Protein AF-A0A7S2RF94-F1 (afdb_monomer_lite)

Radius of gyration: 16.07 Å; chains: 1; bounding box: 42×34×35 Å

Structure (mmCIF, N/CA/C/O backbone):
data_AF-A0A7S2RF94-F1
#
_entry.id   AF-A0A7S2RF94-F1
#
loop_
_atom_site.group_PDB
_atom_site.id
_atom_site.type_symbol
_atom_site.label_atom_id
_atom_site.label_alt_id
_atom_site.label_comp_id
_atom_site.label_asym_id
_atom_site.label_entity_id
_atom_site.label_seq_id
_atom_site.pdbx_PDB_ins_code
_atom_site.Cartn_x
_atom_site.Cartn_y
_atom_si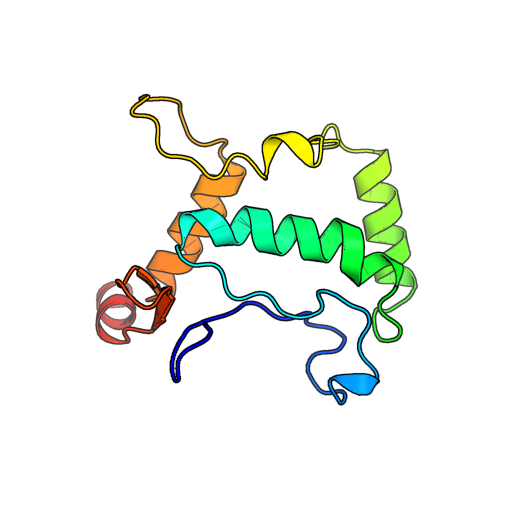te.Cartn_z
_atom_site.occupancy
_atom_site.B_iso_or_equiv
_atom_site.auth_seq_id
_atom_site.auth_comp_id
_atom_site.auth_asym_id
_atom_site.auth_atom_id
_atom_site.pdbx_PDB_model_num
ATOM 1 N N . PRO A 1 1 ? -1.170 -2.383 -16.522 1.00 77.06 1 PRO A N 1
ATOM 2 C CA . PRO A 1 1 ? -2.012 -3.502 -16.020 1.00 77.06 1 PRO A CA 1
ATOM 3 C C . PRO A 1 1 ? -1.303 -4.196 -14.844 1.00 77.06 1 PRO A C 1
ATOM 5 O O . PRO A 1 1 ? -0.084 -4.065 -14.739 1.00 77.06 1 PRO A O 1
ATOM 8 N N . VAL A 1 2 ? -2.028 -4.877 -13.949 1.00 88.19 2 VAL A N 1
ATOM 9 C CA . VAL A 1 2 ? -1.415 -5.710 -12.893 1.00 88.19 2 VAL A CA 1
ATOM 10 C C . VAL A 1 2 ? -1.155 -7.098 -13.471 1.00 88.19 2 VAL A C 1
ATOM 12 O O . VAL A 1 2 ? -2.066 -7.702 -14.030 1.00 88.19 2 VAL A O 1
ATOM 15 N N . THR A 1 3 ? 0.079 -7.581 -13.360 1.00 93.44 3 THR A N 1
ATOM 16 C CA . THR A 1 3 ? 0.515 -8.888 -13.869 1.00 93.44 3 THR A CA 1
ATOM 17 C C . THR A 1 3 ? 0.708 -9.874 -12.717 1.00 93.44 3 THR A C 1
ATOM 19 O O . THR A 1 3 ? 0.988 -9.480 -11.580 1.00 93.44 3 THR A O 1
ATOM 22 N N . LEU A 1 4 ? 0.539 -11.172 -12.994 1.00 93.94 4 LEU A N 1
ATOM 23 C CA . LEU A 1 4 ? 0.735 -12.222 -11.994 1.00 93.94 4 LEU A CA 1
ATOM 24 C C . LEU A 1 4 ? 2.157 -12.153 -11.432 1.00 93.94 4 LEU A C 1
ATOM 26 O O . LEU A 1 4 ? 3.116 -12.074 -12.195 1.00 93.94 4 LEU A O 1
ATOM 30 N N . GLY A 1 5 ? 2.281 -12.181 -10.103 1.00 93.50 5 GLY A N 1
ATOM 31 C CA . GLY A 1 5 ? 3.552 -12.080 -9.383 1.00 93.50 5 GLY A CA 1
ATOM 32 C C . GLY A 1 5 ? 4.041 -10.647 -9.139 1.00 93.50 5 GLY A C 1
ATOM 33 O O . GLY A 1 5 ? 5.143 -10.476 -8.621 1.00 93.50 5 GLY A O 1
ATOM 34 N N . ARG A 1 6 ? 3.281 -9.613 -9.529 1.00 95.56 6 ARG A N 1
ATOM 35 C CA . ARG A 1 6 ? 3.591 -8.226 -9.168 1.00 95.56 6 ARG A CA 1
ATOM 36 C C . ARG A 1 6 ? 3.273 -7.985 -7.696 1.00 95.56 6 ARG A C 1
ATOM 38 O O . ARG A 1 6 ? 2.164 -8.250 -7.233 1.00 95.56 6 ARG A O 1
ATOM 45 N N . VAL A 1 7 ? 4.234 -7.428 -6.973 1.00 95.75 7 VAL A N 1
ATOM 46 C CA . VAL A 1 7 ? 4.083 -7.058 -5.567 1.00 95.75 7 VAL A CA 1
ATOM 47 C C . VAL A 1 7 ? 3.279 -5.763 -5.457 1.00 95.75 7 VAL A C 1
ATOM 49 O O . VAL A 1 7 ? 3.517 -4.785 -6.168 1.00 95.75 7 VAL A O 1
ATOM 52 N N . GLY A 1 8 ? 2.312 -5.767 -4.543 1.00 95.12 8 GLY A N 1
ATOM 53 C CA . GLY A 1 8 ? 1.509 -4.608 -4.179 1.00 95.12 8 GLY A CA 1
ATOM 54 C C . GLY A 1 8 ? 1.445 -4.432 -2.668 1.00 95.12 8 GLY A C 1
ATOM 55 O O . GLY A 1 8 ? 1.811 -5.321 -1.901 1.00 95.12 8 GLY A O 1
ATOM 56 N N . ILE A 1 9 ? 0.943 -3.279 -2.243 1.00 95.31 9 ILE A N 1
ATOM 57 C CA . ILE A 1 9 ? 0.633 -2.985 -0.845 1.00 95.31 9 ILE A CA 1
ATOM 58 C C . ILE A 1 9 ? -0.876 -3.069 -0.624 1.00 95.31 9 ILE A C 1
ATOM 60 O O . ILE A 1 9 ? -1.664 -2.712 -1.501 1.00 95.31 9 ILE A O 1
ATOM 64 N N . ARG A 1 10 ? -1.291 -3.517 0.562 1.00 96.50 10 ARG A N 1
ATOM 65 C CA . ARG A 1 10 ? -2.703 -3.615 0.951 1.00 96.50 10 ARG A CA 1
ATOM 66 C C . ARG A 1 10 ? -2.916 -3.135 2.379 1.00 96.50 10 ARG A C 1
ATOM 68 O O . ARG A 1 10 ? -2.016 -3.241 3.207 1.00 96.50 10 ARG A O 1
ATOM 75 N N . CYS A 1 11 ? -4.115 -2.640 2.660 1.00 97.25 11 CYS A N 1
ATOM 76 C CA . CYS A 1 11 ? -4.510 -2.222 3.997 1.00 97.25 11 CYS A CA 1
ATOM 77 C C . CYS A 1 11 ? -4.459 -3.407 4.964 1.00 97.25 11 CYS A C 1
ATOM 79 O O . CYS A 1 11 ? -5.078 -4.438 4.712 1.00 97.25 11 CYS A O 1
ATOM 81 N N . VAL A 1 12 ? -3.748 -3.252 6.081 1.00 96.69 12 VAL A N 1
ATOM 82 C CA . VAL A 1 12 ? -3.604 -4.313 7.088 1.00 96.69 12 VAL A CA 1
ATOM 83 C C . VAL A 1 12 ? -4.934 -4.675 7.755 1.00 96.69 12 VAL A C 1
ATOM 85 O O . VAL A 1 12 ? -5.146 -5.839 8.068 1.00 96.69 12 VAL A O 1
ATOM 88 N N . PHE A 1 13 ? -5.844 -3.708 7.901 1.00 97.38 13 PHE A N 1
ATOM 89 C CA . PHE A 1 13 ? -7.104 -3.878 8.624 1.00 97.38 13 PHE A CA 1
ATOM 90 C C . PHE A 1 13 ? -8.177 -4.594 7.804 1.00 97.38 13 PHE A C 1
ATOM 92 O O . PHE A 1 13 ? -8.911 -5.419 8.333 1.00 97.38 13 PHE A O 1
ATOM 99 N N . CYS A 1 14 ? -8.270 -4.299 6.502 1.00 97.44 14 CYS A N 1
ATOM 100 C CA . CYS A 1 14 ? -9.331 -4.845 5.654 1.00 97.44 14 CYS A CA 1
ATOM 101 C C . CYS A 1 14 ? -8.856 -5.916 4.656 1.00 97.44 14 CYS A C 1
ATOM 103 O O . CYS A 1 14 ? -9.621 -6.307 3.774 1.00 97.44 14 CYS A O 1
ATOM 105 N N . ARG A 1 15 ? -7.595 -6.371 4.736 1.00 96.00 15 ARG A N 1
ATOM 106 C CA . ARG A 1 15 ? -7.008 -7.309 3.756 1.00 96.00 15 ARG A CA 1
ATOM 107 C C . ARG A 1 15 ? -7.721 -8.656 3.656 1.00 96.00 15 ARG A C 1
ATOM 109 O O . ARG A 1 15 ? -7.652 -9.259 2.590 1.00 96.00 15 ARG A O 1
ATOM 116 N N . GLU A 1 16 ? -8.365 -9.097 4.732 1.00 96.00 16 GLU A N 1
ATOM 117 C CA . GLU A 1 16 ? -9.042 -10.399 4.802 1.00 96.00 16 GLU A CA 1
ATOM 118 C C . GLU A 1 16 ? -10.505 -10.327 4.321 1.00 96.00 16 GLU A C 1
ATOM 120 O O . GLU A 1 16 ? -11.115 -11.349 4.033 1.00 96.00 16 GLU A O 1
ATOM 125 N N . PHE A 1 17 ? -11.081 -9.127 4.186 1.00 95.50 17 PHE A N 1
ATOM 126 C CA . PHE A 1 17 ? -12.487 -8.952 3.797 1.00 95.50 17 PHE A CA 1
ATOM 127 C C . PHE A 1 17 ? -12.656 -8.922 2.274 1.00 95.50 17 PHE A C 1
ATOM 129 O O . PHE A 1 17 ? -11.718 -8.527 1.590 1.00 95.50 17 PHE A O 1
ATOM 136 N N . PRO A 1 18 ? -13.806 -9.283 1.690 1.00 94.38 18 PRO A N 1
ATOM 137 C CA . PRO A 1 18 ? -14.020 -9.222 0.240 1.00 94.38 18 PRO A CA 1
ATOM 138 C C . PRO A 1 18 ? -13.738 -7.836 -0.357 1.00 94.38 18 PRO A C 1
ATOM 140 O O . PRO A 1 18 ? -13.993 -6.817 0.274 1.00 94.38 18 PRO A O 1
ATOM 143 N N . SER A 1 19 ? -13.231 -7.762 -1.592 1.00 89.88 19 SER A N 1
ATOM 144 C CA . SER A 1 19 ? -12.902 -6.474 -2.232 1.00 89.88 19 SER A CA 1
ATOM 145 C C . SER A 1 19 ? -14.099 -5.521 -2.328 1.00 89.88 19 SER A C 1
ATOM 147 O O . SER A 1 19 ? -13.913 -4.316 -2.184 1.00 89.88 19 SER A O 1
ATOM 149 N N . CYS A 1 20 ? -15.312 -6.052 -2.502 1.00 91.25 20 CYS A N 1
ATOM 150 C CA . CYS A 1 20 ? -16.554 -5.280 -2.555 1.00 91.25 20 CYS A CA 1
ATOM 151 C C . CYS A 1 20 ? -16.937 -4.610 -1.225 1.00 91.25 20 CYS A C 1
ATOM 153 O O . CYS A 1 20 ? -17.668 -3.626 -1.247 1.00 91.25 20 CYS A O 1
ATOM 155 N N . SER A 1 21 ? -16.437 -5.097 -0.083 1.00 92.50 21 SER A N 1
ATOM 156 C CA . SER A 1 21 ? -16.691 -4.502 1.236 1.00 92.50 21 SER A CA 1
ATOM 157 C C . SER A 1 21 ? -15.566 -3.571 1.699 1.00 92.50 21 SER A C 1
ATOM 159 O O . SER A 1 21 ? -15.631 -2.997 2.784 1.00 92.50 21 SER A O 1
ATOM 161 N N . ARG A 1 22 ? -14.504 -3.410 0.899 1.00 95.19 22 ARG A N 1
ATOM 162 C CA . ARG A 1 22 ? -13.387 -2.514 1.215 1.00 95.19 22 ARG A CA 1
ATOM 163 C C . ARG A 1 22 ? -13.669 -1.127 0.652 1.00 95.19 22 ARG A C 1
ATOM 165 O O . ARG A 1 22 ? -14.031 -0.981 -0.512 1.00 95.19 22 ARG A O 1
ATOM 172 N N . ALA A 1 23 ? -13.390 -0.093 1.441 1.00 94.38 23 ALA A N 1
ATOM 173 C CA . ALA A 1 23 ? -13.318 1.263 0.909 1.00 94.38 23 ALA A CA 1
ATOM 174 C C . ALA A 1 23 ? -12.275 1.356 -0.220 1.00 94.38 23 ALA A C 1
ATOM 176 O O . ALA A 1 23 ? -11.300 0.594 -0.253 1.00 94.38 23 ALA A O 1
ATOM 177 N N . SER A 1 24 ? -12.455 2.317 -1.128 1.00 92.62 24 SER A N 1
ATOM 178 C CA . SER A 1 24 ? -11.552 2.520 -2.263 1.00 92.62 24 SER A CA 1
ATOM 179 C C . SER A 1 24 ? -10.090 2.686 -1.817 1.00 92.62 24 SER A C 1
ATOM 181 O O . SER A 1 24 ? -9.793 3.075 -0.685 1.00 92.62 24 SER A O 1
ATOM 183 N N . GLN A 1 25 ? -9.159 2.343 -2.712 1.00 92.25 25 GLN A N 1
ATOM 184 C CA . GLN A 1 25 ? -7.710 2.432 -2.473 1.00 92.25 25 GLN A CA 1
ATOM 185 C C . GLN A 1 25 ? -7.180 1.577 -1.301 1.00 92.25 25 GLN A C 1
ATOM 187 O O . GLN A 1 25 ? -6.116 1.849 -0.748 1.00 92.25 25 GLN A O 1
ATOM 192 N N . ALA A 1 26 ? -7.881 0.491 -0.957 1.00 96.06 26 ALA A N 1
ATOM 193 C CA . ALA A 1 26 ? -7.416 -0.518 -0.000 1.00 96.06 26 ALA A CA 1
ATOM 194 C C . ALA A 1 26 ? -6.188 -1.313 -0.479 1.00 96.06 26 ALA A C 1
ATOM 196 O O . ALA A 1 26 ? -5.588 -2.068 0.289 1.00 96.06 26 ALA A O 1
ATOM 197 N N . THR A 1 27 ? -5.846 -1.235 -1.764 1.00 95.81 27 THR A N 1
ATOM 198 C CA . THR A 1 27 ? -4.735 -1.959 -2.389 1.00 95.81 27 THR A CA 1
ATOM 199 C C . THR A 1 27 ? -4.146 -1.106 -3.506 1.00 95.81 27 THR A C 1
ATOM 201 O O . THR A 1 27 ? -4.893 -0.491 -4.265 1.00 95.81 27 THR A O 1
ATOM 204 N N . SER A 1 28 ? -2.819 -1.089 -3.607 1.00 94.75 28 SER A N 1
ATOM 205 C CA . SER A 1 28 ? -2.073 -0.342 -4.620 1.00 94.75 28 SER A CA 1
ATOM 206 C C . SER A 1 28 ? -0.919 -1.191 -5.143 1.00 94.75 28 SER A C 1
ATOM 208 O O . SER A 1 28 ? -0.214 -1.829 -4.366 1.00 94.75 28 SER A O 1
ATOM 210 N N . PHE A 1 29 ? -0.685 -1.158 -6.452 1.00 96.00 29 PHE A N 1
ATOM 211 C CA . PHE A 1 29 ? 0.436 -1.841 -7.099 1.00 96.00 29 PHE A CA 1
ATOM 212 C C . PHE A 1 29 ? 1.377 -0.787 -7.694 1.00 96.00 29 PHE A C 1
ATOM 214 O O . PHE A 1 29 ? 1.204 -0.428 -8.858 1.00 96.00 29 PHE A O 1
ATOM 221 N N . PRO A 1 30 ? 2.332 -0.226 -6.926 1.00 94.62 30 PRO A N 1
ATOM 222 C CA . PRO A 1 30 ? 3.317 0.704 -7.480 1.00 94.62 30 PRO A CA 1
ATOM 223 C C . PRO A 1 30 ? 4.131 0.037 -8.603 1.00 94.62 30 PRO A C 1
ATOM 225 O O . PRO A 1 30 ? 4.275 -1.187 -8.652 1.00 94.62 30 PRO A O 1
ATOM 228 N N . SER A 1 31 ? 4.575 0.821 -9.586 1.00 94.00 31 SER A N 1
ATOM 229 C CA . SER A 1 31 ? 5.409 0.341 -10.705 1.00 94.00 31 SER A CA 1
ATOM 230 C C . SER A 1 31 ? 6.870 0.189 -10.304 1.00 94.00 31 SER A C 1
ATOM 232 O O . SER A 1 31 ? 7.564 -0.650 -10.857 1.00 94.00 31 SER A O 1
ATOM 234 N N . ARG A 1 32 ? 7.331 0.967 -9.323 1.00 95.62 32 ARG A N 1
ATOM 235 C CA . ARG A 1 32 ? 8.701 0.921 -8.815 1.00 95.62 32 ARG A CA 1
ATOM 236 C C . ARG A 1 32 ? 8.732 1.043 -7.301 1.00 95.62 32 ARG A C 1
ATOM 238 O O . ARG A 1 32 ? 7.832 1.642 -6.708 1.00 95.62 32 ARG A O 1
ATOM 245 N N . ILE A 1 33 ? 9.793 0.539 -6.682 1.00 95.81 33 ILE A N 1
ATOM 246 C CA . ILE A 1 33 ? 10.051 0.601 -5.238 1.00 95.81 33 ILE A CA 1
ATOM 247 C C . ILE A 1 33 ? 10.005 2.044 -4.716 1.00 95.81 33 ILE A C 1
ATOM 249 O O . ILE A 1 33 ? 9.449 2.295 -3.646 1.00 95.81 33 ILE A O 1
ATOM 253 N N . SER A 1 34 ? 10.502 3.013 -5.491 1.00 92.38 34 SER A N 1
ATOM 254 C CA . SER A 1 34 ? 10.437 4.443 -5.149 1.00 92.38 34 SER A CA 1
ATOM 255 C C . SER A 1 34 ? 9.005 4.964 -4.953 1.00 92.38 34 SER A C 1
ATOM 257 O O . SER A 1 34 ? 8.808 5.940 -4.228 1.00 92.38 34 SER A O 1
ATOM 259 N N . GLY A 1 35 ? 8.007 4.300 -5.547 1.00 92.38 35 GLY A N 1
ATOM 260 C CA . GLY A 1 35 ? 6.587 4.630 -5.434 1.00 92.38 35 GLY A CA 1
ATOM 261 C C . GLY A 1 35 ? 5.882 4.039 -4.208 1.00 92.38 35 GLY A C 1
ATOM 262 O O . GLY A 1 35 ? 4.728 4.387 -3.955 1.00 92.38 35 GLY A O 1
ATOM 263 N N . ILE A 1 36 ? 6.538 3.173 -3.422 1.00 94.88 36 ILE A N 1
ATOM 264 C CA . ILE A 1 36 ? 5.926 2.548 -2.234 1.00 94.88 36 ILE A CA 1
ATOM 265 C C . ILE A 1 36 ? 5.477 3.612 -1.229 1.00 94.88 36 ILE A C 1
ATOM 267 O O . ILE A 1 36 ? 4.342 3.563 -0.757 1.00 94.88 36 ILE A O 1
ATOM 271 N N . TYR A 1 37 ? 6.324 4.607 -0.947 1.00 94.06 37 TYR A N 1
ATOM 272 C CA . TYR A 1 37 ? 5.988 5.683 -0.011 1.00 94.06 37 TYR A CA 1
ATOM 273 C C . TYR A 1 37 ? 4.721 6.437 -0.436 1.00 94.06 37 TYR A C 1
ATOM 275 O O . TYR A 1 37 ? 3.786 6.568 0.354 1.00 94.06 37 TYR A O 1
ATOM 283 N N . GLY A 1 38 ? 4.648 6.868 -1.699 1.00 90.88 38 GLY A N 1
ATOM 284 C CA . GLY A 1 38 ? 3.473 7.562 -2.232 1.00 90.88 38 GLY A CA 1
ATOM 285 C C . GLY A 1 38 ? 2.209 6.703 -2.162 1.00 90.88 38 GLY A C 1
ATOM 286 O O . GLY A 1 38 ? 1.153 7.178 -1.743 1.00 90.88 38 GLY A O 1
ATOM 287 N N . ALA A 1 39 ? 2.319 5.412 -2.482 1.00 93.44 39 ALA A N 1
ATOM 288 C CA . ALA A 1 39 ? 1.200 4.480 -2.398 1.00 93.44 39 ALA A CA 1
ATOM 289 C C . ALA A 1 39 ? 0.684 4.310 -0.952 1.00 93.44 39 ALA A C 1
ATOM 291 O O . ALA A 1 39 ? -0.531 4.277 -0.737 1.00 93.44 39 ALA A O 1
ATOM 292 N N . VAL A 1 40 ? 1.581 4.257 0.041 1.00 93.00 40 VAL A N 1
ATOM 293 C CA . VAL A 1 40 ? 1.218 4.216 1.469 1.00 93.00 40 VAL A CA 1
ATOM 294 C C . VAL A 1 40 ? 0.553 5.522 1.902 1.00 93.00 40 VAL A C 1
ATOM 296 O O . VAL A 1 40 ? -0.485 5.481 2.559 1.00 93.00 40 VAL A O 1
ATOM 299 N N . VAL A 1 41 ? 1.085 6.678 1.494 1.00 90.12 41 VAL A N 1
ATOM 300 C CA . VAL A 1 41 ? 0.485 7.991 1.791 1.00 90.12 41 VAL A CA 1
ATOM 301 C C . VAL A 1 41 ? -0.929 8.096 1.213 1.00 90.12 41 VAL A C 1
ATOM 303 O O . VAL A 1 41 ? -1.845 8.541 1.907 1.00 90.12 41 VAL A O 1
ATOM 306 N N . MET A 1 42 ? -1.156 7.633 -0.021 1.00 88.88 42 MET A N 1
ATOM 307 C CA . MET A 1 42 ? -2.504 7.600 -0.601 1.00 88.88 42 MET A CA 1
ATOM 308 C C . MET A 1 42 ? -3.458 6.738 0.226 1.00 88.88 42 MET A C 1
ATOM 310 O O . MET A 1 42 ? -4.559 7.185 0.546 1.00 88.88 42 MET A O 1
ATOM 314 N N . MET A 1 43 ? -3.026 5.549 0.648 1.00 93.56 43 MET A N 1
ATOM 315 C CA . MET A 1 43 ? -3.828 4.681 1.512 1.00 93.56 43 MET A CA 1
ATOM 316 C C . MET A 1 43 ? -4.143 5.357 2.856 1.00 93.56 43 MET A C 1
ATOM 318 O O . MET A 1 43 ? -5.295 5.374 3.291 1.00 93.56 43 MET A O 1
ATOM 322 N N . GLN A 1 44 ? -3.153 5.999 3.477 1.00 90.88 44 GLN A N 1
ATOM 323 C CA . GLN A 1 44 ? -3.334 6.736 4.727 1.00 90.88 44 GLN A CA 1
ATOM 324 C C . GLN A 1 44 ? -4.315 7.905 4.597 1.00 90.88 44 GLN A C 1
ATOM 326 O O . GLN A 1 44 ? -5.026 8.219 5.552 1.00 90.88 44 GLN A O 1
ATOM 331 N N . CYS A 1 45 ? -4.333 8.603 3.462 1.00 87.50 45 CYS A N 1
ATOM 332 C CA . CYS A 1 45 ? -5.154 9.799 3.271 1.00 87.50 45 CYS A CA 1
ATOM 333 C C . CYS A 1 45 ? -6.545 9.515 2.708 1.00 87.50 45 CYS A C 1
ATOM 335 O O . CYS A 1 45 ? -7.476 10.236 3.047 1.00 87.50 45 CYS A O 1
ATOM 337 N N . ARG A 1 46 ? -6.700 8.490 1.869 1.00 90.12 46 ARG A N 1
ATOM 338 C CA . ARG A 1 46 ? -7.952 8.225 1.148 1.00 90.12 46 ARG A CA 1
ATOM 339 C C . ARG A 1 46 ? -8.672 6.980 1.652 1.00 90.12 46 ARG A C 1
ATOM 341 O O . ARG A 1 46 ? -9.893 7.007 1.778 1.00 90.12 46 ARG A O 1
ATOM 348 N N . HIS A 1 47 ? -7.934 5.923 1.990 1.00 95.12 47 HIS A N 1
ATOM 349 C CA . HIS A 1 47 ? -8.530 4.666 2.440 1.00 95.12 47 HIS A CA 1
ATOM 350 C C . HIS A 1 47 ? -8.811 4.657 3.949 1.00 95.12 47 HIS A C 1
ATOM 352 O O . HIS A 1 47 ? -9.947 4.427 4.352 1.00 95.12 47 HIS A O 1
ATOM 358 N N . PHE A 1 48 ? -7.810 4.937 4.793 1.00 95.00 48 PHE A N 1
ATOM 359 C CA . PHE A 1 48 ? -7.938 4.817 6.256 1.00 95.00 48 PHE A CA 1
ATOM 360 C C . PHE A 1 48 ? -9.113 5.594 6.881 1.00 95.00 48 PHE A C 1
ATOM 362 O O . PHE A 1 48 ? -9.788 5.005 7.724 1.00 95.00 48 PHE A O 1
ATOM 369 N N . PRO A 1 49 ? -9.457 6.828 6.455 1.00 92.44 49 PRO A N 1
ATOM 370 C CA . PRO A 1 49 ? -10.627 7.531 6.996 1.00 92.44 49 PRO A CA 1
ATOM 371 C C . PRO A 1 49 ? -11.960 6.797 6.779 1.00 92.44 49 PRO A C 1
ATOM 373 O O . PRO A 1 49 ? -12.892 6.974 7.558 1.00 92.44 49 PRO A O 1
ATOM 376 N N . HIS A 1 50 ? -12.037 5.959 5.743 1.00 94.69 50 HIS A N 1
ATOM 377 C CA . HIS A 1 50 ? -13.247 5.255 5.314 1.00 94.69 50 HIS A CA 1
ATOM 378 C C . HIS A 1 50 ? -13.167 3.739 5.553 1.00 94.69 50 HIS A C 1
ATOM 380 O O . HIS A 1 50 ? -14.089 3.001 5.208 1.00 94.69 50 HIS A O 1
ATOM 386 N N . CYS A 1 51 ? -12.062 3.241 6.113 1.00 96.62 51 CYS A N 1
ATOM 387 C CA . CYS A 1 51 ? -11.857 1.816 6.325 1.00 96.62 51 CYS A CA 1
ATOM 388 C C . CYS A 1 51 ? -12.735 1.318 7.482 1.00 96.62 51 CYS A C 1
ATOM 390 O O . CYS A 1 51 ? -12.432 1.566 8.647 1.00 96.62 51 CYS A O 1
ATOM 392 N N . GLN A 1 52 ? -13.799 0.575 7.167 1.00 96.06 52 GLN A N 1
ATOM 393 C CA . GLN A 1 52 ? -14.753 0.042 8.152 1.00 96.06 52 GLN A CA 1
ATOM 394 C C . GLN A 1 52 ? -14.123 -0.931 9.161 1.00 96.06 52 GLN A C 1
ATOM 396 O O . GLN A 1 52 ? -14.639 -1.096 10.258 1.00 96.06 52 GLN A O 1
ATOM 401 N N . HIS A 1 53 ? -12.992 -1.542 8.802 1.00 96.62 53 HIS A N 1
ATOM 402 C CA . HIS A 1 53 ? -12.301 -2.534 9.629 1.00 96.62 53 HIS A CA 1
ATOM 403 C C . HIS A 1 53 ? -11.116 -1.961 10.411 1.00 96.62 53 HIS A C 1
ATOM 405 O O . HIS A 1 53 ? -10.468 -2.687 11.159 1.00 96.62 53 HIS A O 1
ATOM 411 N N . MET A 1 54 ? -10.801 -0.674 10.232 1.00 96.62 54 MET A N 1
ATOM 412 C CA . MET A 1 54 ? -9.770 -0.007 11.020 1.00 96.62 54 MET A CA 1
ATOM 413 C C . MET A 1 54 ? -10.314 0.289 12.424 1.00 96.62 54 MET A C 1
ATOM 415 O O . MET A 1 54 ? -11.330 0.989 12.508 1.00 96.62 54 MET A O 1
ATOM 419 N N . PRO A 1 55 ? -9.644 -0.180 13.495 1.00 96.81 55 PRO A N 1
ATOM 420 C CA . PRO A 1 55 ? -10.027 0.138 14.866 1.00 96.81 55 PRO A CA 1
ATOM 421 C C . PRO A 1 55 ? -10.129 1.652 15.096 1.00 96.81 55 PRO A C 1
ATOM 423 O O . PRO A 1 55 ? -9.332 2.429 14.555 1.00 96.81 55 PRO A O 1
ATOM 426 N N . VAL A 1 56 ? -11.149 2.069 15.851 1.00 94.50 56 VAL A N 1
ATOM 427 C CA . VAL A 1 56 ? -11.487 3.490 16.054 1.00 94.50 56 VAL A CA 1
ATOM 428 C C . VAL A 1 56 ? -10.363 4.226 16.777 1.00 94.50 56 VAL A C 1
ATOM 430 O O . VAL A 1 56 ? -9.942 5.284 16.323 1.00 94.50 56 VAL A O 1
ATOM 433 N N . ASP A 1 57 ? -9.803 3.619 17.819 1.00 95.12 57 ASP A N 1
ATOM 434 C CA . ASP A 1 57 ? -8.649 4.122 18.564 1.00 95.12 57 ASP A CA 1
ATOM 435 C C . ASP A 1 57 ? -7.439 4.378 17.650 1.00 95.12 57 ASP A C 1
ATOM 437 O O . ASP A 1 57 ? -6.844 5.456 17.675 1.00 95.12 57 ASP A O 1
ATOM 441 N N . VAL A 1 58 ? -7.120 3.438 16.757 1.00 94.88 58 VAL A N 1
ATOM 442 C CA . VAL A 1 58 ? -6.021 3.593 15.793 1.00 94.88 58 VAL A CA 1
ATOM 443 C C . VAL A 1 58 ? -6.317 4.722 14.799 1.00 94.88 58 VAL A C 1
ATOM 445 O O . VAL A 1 58 ? -5.412 5.475 14.422 1.00 94.88 58 VAL A O 1
ATOM 448 N N . ARG A 1 59 ? -7.575 4.869 14.362 1.00 92.56 59 ARG A N 1
ATOM 449 C CA . ARG A 1 59 ? -7.995 5.957 13.463 1.00 92.56 59 ARG A CA 1
ATOM 450 C C . ARG A 1 59 ? -7.859 7.317 14.140 1.00 92.56 59 ARG A C 1
ATOM 452 O O . ARG A 1 59 ? -7.368 8.255 13.509 1.00 92.56 59 ARG A O 1
ATOM 459 N N . ASP A 1 60 ? -8.237 7.406 15.406 1.00 91.06 60 ASP A N 1
ATOM 460 C CA . ASP A 1 60 ? -8.161 8.631 16.191 1.00 91.06 60 ASP A CA 1
ATOM 461 C C . ASP A 1 60 ? -6.712 9.033 16.452 1.00 91.06 60 ASP A C 1
ATOM 463 O O . ASP A 1 60 ? -6.354 10.189 16.205 1.00 91.06 60 ASP A O 1
ATOM 467 N N . ILE A 1 61 ? -5.853 8.081 16.836 1.00 90.69 61 ILE A N 1
ATOM 468 C CA . ILE A 1 61 ? -4.404 8.295 16.981 1.00 90.69 61 ILE A CA 1
ATOM 469 C C . ILE A 1 61 ? -3.820 8.823 15.666 1.00 90.69 61 ILE A C 1
ATOM 471 O O . ILE A 1 61 ? -3.113 9.833 15.653 1.00 90.69 61 ILE A O 1
ATOM 475 N N . LEU A 1 62 ? -4.158 8.203 14.532 1.00 88.06 62 LEU A N 1
ATOM 476 C CA . LEU A 1 62 ? -3.690 8.666 13.227 1.00 88.06 62 LEU A CA 1
ATOM 477 C C . LEU A 1 62 ? -4.193 10.081 12.899 1.00 88.06 62 LEU A C 1
ATOM 479 O O . LEU A 1 62 ? -3.444 10.896 12.357 1.00 88.06 62 LEU A O 1
ATOM 483 N N . GLY A 1 63 ? -5.451 10.385 13.223 1.00 85.88 63 GLY A N 1
ATOM 484 C CA . GLY A 1 63 ? -6.032 11.714 13.060 1.00 85.88 63 GLY A CA 1
ATOM 485 C C . GLY A 1 63 ? -5.314 12.772 13.900 1.00 85.88 63 GLY A C 1
ATOM 486 O O . GLY A 1 63 ? -5.044 13.864 13.401 1.00 85.88 63 GLY A O 1
ATOM 487 N N . GLN A 1 64 ? -4.959 12.450 15.145 1.00 86.88 64 GLN A N 1
ATOM 488 C CA . GLN A 1 64 ? -4.204 13.334 16.039 1.00 86.88 64 GLN A CA 1
ATOM 489 C C . GLN A 1 64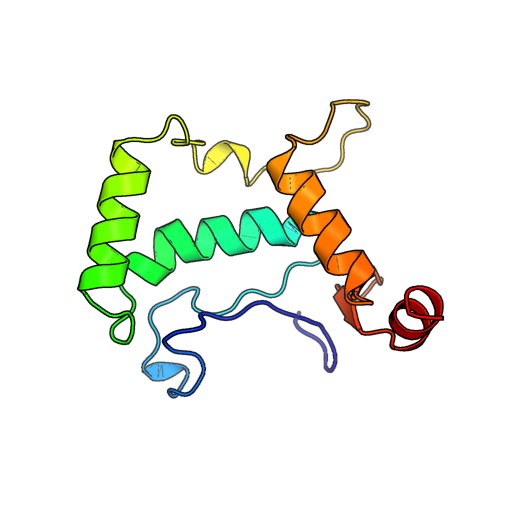 ? -2.788 13.589 15.514 1.00 86.88 64 GLN A C 1
ATOM 491 O O . GLN A 1 64 ? -2.381 14.744 15.394 1.00 86.88 64 GLN A O 1
ATOM 496 N N . LEU A 1 65 ? -2.070 12.537 15.109 1.00 84.19 65 LEU A N 1
ATOM 497 C CA . LEU A 1 65 ? -0.713 12.651 14.563 1.00 84.19 65 LEU A CA 1
ATOM 498 C C . LEU A 1 65 ? -0.670 13.466 13.264 1.00 84.19 65 LEU A C 1
ATOM 500 O O . LEU A 1 65 ? 0.261 14.240 13.049 1.00 84.19 65 LEU A O 1
ATOM 504 N N . LYS A 1 66 ? -1.696 13.348 12.411 1.00 75.75 66 LYS A N 1
ATOM 505 C CA . LYS A 1 66 ? -1.819 14.183 11.205 1.00 75.75 66 LYS A CA 1
ATOM 506 C C . LYS A 1 66 ? -2.031 15.663 11.517 1.00 75.75 66 LYS A C 1
ATOM 508 O O . LYS A 1 66 ? -1.573 16.495 10.743 1.00 75.75 66 LYS A O 1
ATOM 513 N N . ARG A 1 67 ? -2.727 15.988 12.612 1.00 67.69 67 ARG A N 1
ATOM 514 C CA . ARG A 1 67 ? -2.962 17.375 13.051 1.00 67.69 67 ARG A CA 1
ATOM 515 C C . ARG A 1 67 ?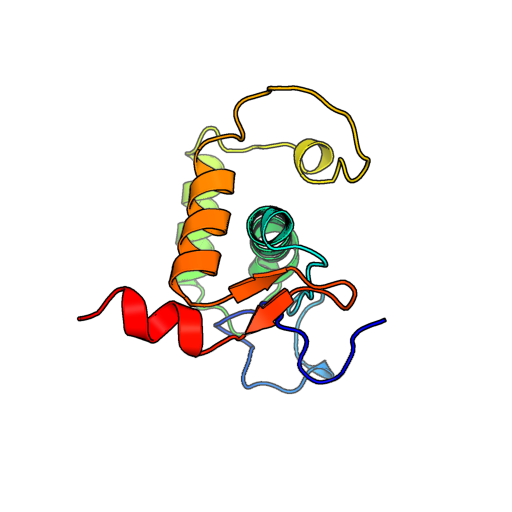 -1.748 17.979 13.762 1.00 67.69 67 ARG A C 1
ATOM 517 O O . ARG A 1 67 ? -1.519 19.172 13.627 1.00 67.69 67 ARG A O 1
ATOM 524 N N . GLY A 1 68 ? -0.992 17.168 14.504 1.00 56.72 68 GLY A N 1
ATOM 525 C CA . GLY A 1 68 ? 0.162 17.613 15.294 1.00 56.72 68 GLY A CA 1
ATOM 526 C C . GLY A 1 68 ? 1.512 17.596 14.566 1.00 56.72 68 GLY A C 1
ATOM 527 O O . GLY A 1 68 ? 2.476 18.158 15.074 1.00 56.72 68 GLY A O 1
ATOM 528 N N . GLY A 1 69 ? 1.617 16.952 13.400 1.00 57.06 69 GLY A N 1
ATOM 529 C CA . GLY A 1 69 ? 2.866 16.868 12.638 1.00 57.06 69 GLY A CA 1
ATOM 530 C C . GLY A 1 69 ? 2.931 17.844 11.461 1.00 57.06 69 GLY A C 1
ATOM 531 O O . GLY A 1 69 ? 1.957 18.000 10.731 1.00 57.06 69 GLY A O 1
ATOM 532 N N . SER A 1 70 ? 4.121 18.382 11.168 1.00 46.47 70 SER A N 1
ATOM 533 C CA . SER A 1 70 ? 4.462 19.188 9.971 1.00 46.47 70 SER A CA 1
ATOM 534 C C . SER A 1 70 ? 4.348 18.428 8.631 1.00 46.47 70 SER A C 1
ATOM 536 O O . SER A 1 70 ? 5.006 18.756 7.649 1.00 46.47 70 SER A O 1
ATOM 538 N N . SER A 1 71 ? 3.574 17.342 8.590 1.00 50.56 71 SER A N 1
ATOM 539 C CA . SER A 1 71 ? 3.467 16.389 7.482 1.00 50.56 71 SER A CA 1
ATOM 540 C C . SER A 1 71 ? 2.205 16.570 6.649 1.00 50.56 71 SER A C 1
ATOM 542 O O . SER A 1 71 ? 1.787 15.630 5.971 1.00 50.56 71 SER A O 1
ATOM 544 N N . SER A 1 72 ? 1.642 17.777 6.614 1.00 46.78 72 SER A N 1
ATOM 545 C CA . SER A 1 72 ? 0.801 18.220 5.504 1.00 46.78 72 SER A CA 1
ATOM 546 C C . SER A 1 72 ? 1.657 18.341 4.240 1.00 46.78 72 SER A C 1
ATOM 548 O O . SER A 1 7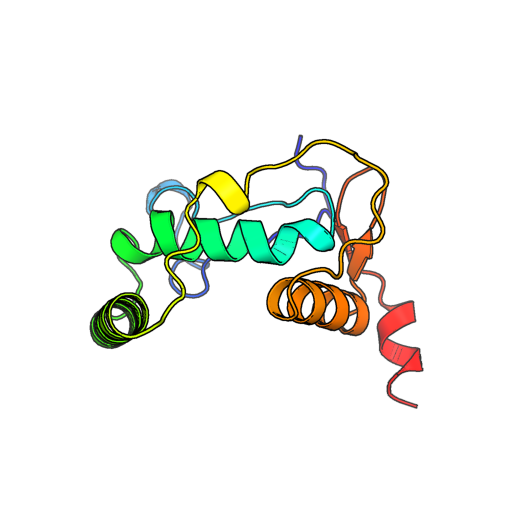2 ? 1.814 19.412 3.672 1.00 46.78 72 SER A O 1
ATOM 550 N N . VAL A 1 73 ? 2.244 17.231 3.782 1.00 49.47 73 VAL A N 1
ATOM 551 C CA . VAL A 1 73 ? 2.744 17.160 2.417 1.00 49.47 73 VAL A CA 1
ATOM 552 C C . VAL A 1 73 ? 1.492 17.286 1.558 1.00 49.47 73 VAL A C 1
ATOM 554 O O . VAL A 1 73 ? 0.615 16.417 1.657 1.00 49.47 73 VAL A O 1
ATOM 557 N N . PRO A 1 74 ? 1.338 18.364 0.772 1.00 46.38 74 PRO A N 1
ATOM 558 C CA . PRO A 1 74 ? 0.220 18.463 -0.140 1.00 46.38 74 PRO A CA 1
ATOM 559 C C . PRO A 1 74 ? 0.251 17.218 -1.018 1.00 46.38 74 PRO A C 1
ATOM 561 O O . PRO A 1 74 ? 1.311 16.814 -1.495 1.00 46.38 74 PRO A O 1
ATOM 564 N N . LEU A 1 75 ? -0.907 16.605 -1.247 1.00 45.47 75 LEU A N 1
ATOM 565 C CA . LEU A 1 75 ? -1.035 15.451 -2.139 1.00 45.47 75 LEU A CA 1
ATOM 566 C C . LEU A 1 75 ? -0.379 15.713 -3.516 1.00 45.47 75 LEU A C 1
ATOM 568 O O . LEU A 1 75 ? 0.071 14.780 -4.170 1.00 45.47 75 LEU A O 1
ATOM 572 N N . ALA A 1 76 ? -0.259 16.988 -3.908 1.00 44.06 76 ALA A N 1
ATOM 573 C CA . ALA A 1 76 ? 0.471 17.461 -5.080 1.00 44.06 76 ALA A CA 1
ATOM 574 C C . ALA A 1 76 ? 1.967 17.075 -5.106 1.00 44.06 76 ALA A C 1
ATOM 576 O O . ALA A 1 76 ? 2.491 16.804 -6.178 1.00 44.06 76 ALA A O 1
ATOM 577 N N . SER A 1 77 ? 2.661 16.987 -3.965 1.00 48.03 77 SER A N 1
ATOM 578 C CA . SER A 1 77 ? 4.099 16.663 -3.930 1.00 48.03 77 SER A CA 1
ATOM 579 C C . SER A 1 77 ? 4.396 15.164 -4.055 1.00 48.03 77 SER A C 1
ATOM 581 O O . SER A 1 77 ? 5.540 14.797 -4.302 1.00 48.03 77 SER A O 1
ATOM 583 N N . VAL A 1 78 ? 3.397 14.287 -3.878 1.00 51.09 78 VAL A N 1
ATOM 584 C CA . VAL A 1 78 ? 3.559 12.823 -4.013 1.00 51.09 78 VAL A CA 1
ATOM 585 C C . VAL A 1 78 ? 3.127 12.283 -5.380 1.00 51.09 78 VAL A C 1
ATOM 587 O O . VAL A 1 78 ? 3.375 11.115 -5.665 1.00 51.09 78 VAL A O 1
ATOM 590 N N . VAL A 1 79 ? 2.493 13.108 -6.225 1.00 43.28 79 VAL A N 1
ATOM 591 C CA . VAL A 1 79 ? 1.987 12.717 -7.559 1.00 43.28 79 VAL A CA 1
ATOM 592 C C . VAL A 1 79 ? 2.859 13.190 -8.727 1.00 43.28 79 VAL A C 1
ATOM 594 O O . VAL A 1 79 ? 2.453 13.037 -9.877 1.00 43.28 79 VAL A O 1
ATOM 597 N N . SER A 1 80 ? 4.055 13.730 -8.475 1.00 43.47 80 SER A N 1
ATOM 598 C CA . SER A 1 80 ? 5.008 14.088 -9.535 1.00 43.47 80 SER A CA 1
ATOM 599 C C . SER A 1 80 ? 5.676 12.840 -10.117 1.00 43.47 80 SER A C 1
ATOM 601 O O . SER A 1 80 ? 6.851 12.567 -9.890 1.00 43.47 80 SER A O 1
ATOM 603 N N . ASP A 1 81 ? 4.897 12.063 -10.859 1.00 45.94 81 ASP A N 1
ATOM 604 C CA . ASP A 1 81 ? 5.378 11.001 -11.728 1.00 45.94 81 ASP A CA 1
ATOM 605 C C . ASP A 1 81 ? 5.698 11.639 -13.084 1.00 45.94 81 ASP A C 1
ATOM 607 O O . ASP A 1 81 ? 4.800 11.895 -13.888 1.00 45.94 81 ASP A O 1
ATOM 611 N N . ARG A 1 82 ? 6.968 12.008 -13.285 1.00 42.16 82 ARG A N 1
ATOM 612 C CA . ARG A 1 82 ? 7.610 12.238 -14.589 1.00 42.16 82 ARG A CA 1
ATOM 613 C C . ARG A 1 82 ? 9.094 12.496 -14.375 1.00 42.16 82 ARG A C 1
ATOM 615 O O . ARG A 1 82 ? 9.483 13.466 -13.734 1.00 42.16 82 ARG A O 1
ATOM 622 N N . SER A 1 83 ? 9.896 11.591 -14.923 1.00 53.09 83 SER A N 1
ATOM 623 C CA . SER A 1 83 ? 11.338 11.681 -15.130 1.00 53.09 83 SER A CA 1
ATOM 624 C C . SER A 1 83 ? 11.870 13.112 -15.154 1.00 53.09 83 SER A C 1
ATOM 626 O O . SER A 1 83 ? 11.489 13.898 -16.016 1.00 53.09 83 SER A O 1
ATOM 628 N N . SER A 1 84 ? 12.805 13.428 -14.265 1.00 38.06 84 SER A N 1
ATOM 629 C CA . SER A 1 84 ? 13.775 14.499 -14.481 1.00 38.06 84 SER A CA 1
ATOM 630 C C . SER A 1 84 ? 15.011 14.205 -13.650 1.00 38.06 84 SER A C 1
ATOM 632 O O . SER A 1 84 ? 14.977 14.170 -12.424 1.00 38.06 84 SER A O 1
ATOM 634 N N . ASN A 1 85 ? 16.091 13.946 -14.376 1.00 48.16 85 ASN A N 1
ATOM 635 C CA . ASN A 1 85 ? 17.471 14.025 -13.939 1.00 48.16 85 ASN A CA 1
ATOM 636 C C . ASN A 1 85 ? 17.671 15.229 -13.004 1.00 48.16 85 ASN A C 1
ATOM 638 O O . ASN A 1 85 ? 17.680 16.373 -13.453 1.00 48.16 85 ASN A O 1
ATOM 642 N N . SER A 1 86 ? 17.769 14.987 -11.703 1.00 39.72 86 SER A N 1
ATOM 643 C CA . SER A 1 86 ? 18.209 15.966 -10.716 1.00 39.72 86 SER A CA 1
ATOM 644 C C . SER A 1 86 ? 18.666 15.200 -9.489 1.00 39.72 86 SER A C 1
ATOM 646 O O . SER A 1 86 ? 17.921 14.413 -8.912 1.00 39.72 86 SER A O 1
ATOM 648 N N . SER A 1 87 ? 19.907 15.441 -9.100 1.00 40.25 87 SER A N 1
ATOM 649 C CA . SER A 1 87 ? 20.574 15.043 -7.863 1.00 40.25 87 SER A CA 1
ATOM 650 C C . SER A 1 87 ? 19.924 15.682 -6.620 1.00 40.25 87 SER A C 1
ATOM 652 O O . SER A 1 87 ? 20.601 16.184 -5.725 1.00 40.25 87 SER A O 1
ATOM 654 N N . SER A 1 88 ? 18.591 15.681 -6.545 1.00 45.88 88 SER A N 1
ATOM 655 C CA . SER A 1 88 ? 17.842 16.105 -5.373 1.00 45.88 88 SER A CA 1
ATOM 656 C C . SER A 1 88 ? 17.756 14.929 -4.407 1.00 45.88 88 SER A C 1
ATOM 658 O O . SER A 1 88 ? 17.240 13.855 -4.725 1.00 45.88 88 SER A O 1
ATOM 660 N N . HIS A 1 89 ? 18.325 15.123 -3.219 1.00 47.81 89 HIS A N 1
ATOM 661 C CA . HIS A 1 89 ? 18.201 14.191 -2.107 1.00 47.81 89 HIS A CA 1
ATOM 662 C C . HIS A 1 89 ? 16.730 13.794 -1.953 1.00 47.81 89 HIS A C 1
ATOM 664 O O . HIS A 1 89 ? 15.875 14.639 -1.680 1.00 47.81 89 HIS A O 1
ATOM 670 N N . GLN A 1 90 ? 16.432 12.508 -2.158 1.00 55.06 90 GLN A N 1
ATOM 671 C CA . GLN A 1 90 ? 15.117 11.965 -1.846 1.00 55.06 90 GLN A CA 1
ATOM 672 C C . GLN A 1 90 ? 14.820 12.304 -0.378 1.00 55.06 90 GLN A C 1
ATOM 674 O O . GLN A 1 90 ? 15.691 12.098 0.470 1.00 55.06 90 GLN A O 1
ATOM 679 N N . PRO A 1 91 ? 13.632 12.834 -0.039 1.00 64.56 91 PRO A N 1
ATOM 680 C CA . PRO A 1 91 ? 13.314 13.139 1.349 1.00 64.56 91 PRO A CA 1
ATOM 681 C C . PRO A 1 91 ? 13.467 11.859 2.179 1.00 64.56 91 PRO A C 1
ATOM 683 O O . PRO A 1 91 ? 12.972 10.808 1.769 1.00 64.56 91 PRO A O 1
ATOM 686 N N . GLY A 1 92 ? 14.136 11.926 3.337 1.00 78.69 92 GLY A N 1
ATOM 687 C CA . GLY A 1 92 ? 14.609 10.737 4.073 1.00 78.69 92 GLY A CA 1
ATOM 688 C C . GLY A 1 92 ? 13.547 9.657 4.335 1.00 78.69 92 GLY A C 1
ATOM 689 O O . GLY A 1 92 ? 13.857 8.469 4.385 1.00 78.69 92 GLY A O 1
ATOM 690 N N . ARG A 1 93 ? 12.262 10.035 4.397 1.00 81.00 93 ARG A N 1
ATOM 691 C CA . ARG A 1 93 ? 11.138 9.087 4.484 1.00 81.00 93 ARG A CA 1
ATOM 692 C C . ARG A 1 93 ? 10.997 8.207 3.241 1.00 81.00 93 ARG A C 1
ATOM 694 O O . ARG A 1 93 ? 10.800 7.007 3.377 1.00 81.00 93 ARG A O 1
ATOM 701 N N . GLN A 1 94 ? 11.095 8.771 2.040 1.00 85.62 94 GLN A N 1
ATOM 702 C CA . GLN A 1 94 ? 10.991 8.006 0.796 1.00 85.62 94 GLN A CA 1
ATOM 703 C C . GLN A 1 94 ? 12.171 7.041 0.642 1.00 85.62 94 GLN A C 1
ATOM 705 O O . GLN A 1 94 ? 11.973 5.890 0.248 1.00 85.62 94 GLN A O 1
ATOM 710 N N . GLN A 1 95 ? 13.371 7.481 1.032 1.00 88.38 95 GLN A N 1
ATOM 711 C CA . GLN A 1 95 ? 14.560 6.633 1.063 1.00 88.38 95 GLN A CA 1
ATOM 712 C C . GLN A 1 95 ? 14.389 5.448 2.024 1.00 88.38 95 GLN A C 1
ATOM 714 O O . GLN A 1 95 ? 14.618 4.313 1.612 1.00 88.38 95 GLN A O 1
ATOM 719 N N . TYR A 1 96 ? 13.888 5.679 3.244 1.00 92.62 96 TYR A N 1
ATOM 720 C CA . TYR A 1 96 ? 13.610 4.613 4.217 1.00 92.62 96 TYR A CA 1
ATOM 721 C C . TYR A 1 96 ? 12.705 3.506 3.652 1.00 92.62 96 TYR A C 1
ATOM 723 O O . TYR A 1 96 ? 13.004 2.318 3.803 1.00 92.62 96 TYR A O 1
ATOM 731 N N . TRP A 1 97 ? 11.616 3.877 2.969 1.00 93.56 97 TRP A N 1
ATOM 732 C CA . TRP A 1 97 ? 10.712 2.901 2.350 1.00 93.56 97 TRP A CA 1
ATOM 733 C C . TRP A 1 97 ? 11.392 2.126 1.222 1.00 93.56 97 TRP A C 1
ATOM 735 O O . TRP A 1 97 ? 11.235 0.908 1.136 1.00 93.56 97 TRP A O 1
ATOM 745 N N . ALA A 1 98 ? 12.164 2.813 0.378 1.00 93.00 98 ALA A N 1
ATOM 746 C CA . ALA A 1 98 ? 12.858 2.180 -0.733 1.00 93.00 98 ALA A CA 1
ATOM 747 C C . ALA A 1 98 ? 13.952 1.208 -0.261 1.00 93.00 98 ALA A C 1
ATOM 749 O O . ALA A 1 98 ? 14.066 0.101 -0.782 1.00 93.00 98 ALA A O 1
ATOM 750 N N . GLU A 1 99 ? 14.746 1.591 0.738 1.00 92.88 99 GLU A N 1
ATOM 751 C CA . GLU A 1 99 ? 15.781 0.731 1.317 1.00 92.88 99 GLU A CA 1
ATOM 752 C C . GLU A 1 99 ? 15.186 -0.475 2.038 1.00 92.88 99 GLU A C 1
ATOM 754 O O . GLU A 1 99 ? 15.630 -1.599 1.808 1.00 92.88 99 GLU A O 1
ATOM 759 N N . SER A 1 100 ? 14.150 -0.266 2.854 1.00 93.81 100 SER A N 1
ATOM 760 C CA . SER A 1 100 ? 13.451 -1.358 3.540 1.00 93.81 100 SER A CA 1
ATOM 761 C C . SER A 1 100 ? 12.877 -2.371 2.548 1.00 93.81 100 SER A C 1
ATOM 763 O O . SER A 1 100 ? 13.030 -3.574 2.735 1.00 93.81 100 SER A O 1
ATOM 765 N N . ALA A 1 101 ? 12.276 -1.897 1.454 1.00 94.00 101 ALA A N 1
ATOM 766 C CA . ALA A 1 101 ? 11.766 -2.759 0.394 1.00 94.00 101 ALA A CA 1
ATOM 767 C C . ALA A 1 101 ? 12.870 -3.620 -0.242 1.00 94.00 101 ALA A C 1
ATOM 769 O O . ALA A 1 101 ? 12.692 -4.828 -0.386 1.00 94.00 101 ALA A O 1
ATOM 770 N N . ARG A 1 102 ? 14.026 -3.028 -0.567 1.00 93.88 102 ARG A N 1
ATOM 771 C CA . ARG A 1 102 ? 15.166 -3.774 -1.128 1.00 93.88 102 ARG A CA 1
ATOM 772 C C . ARG A 1 102 ? 15.714 -4.814 -0.151 1.00 93.88 102 ARG A C 1
ATOM 774 O O . ARG A 1 102 ? 15.976 -5.937 -0.561 1.00 93.88 102 ARG A O 1
ATOM 781 N N . LYS A 1 103 ? 15.826 -4.472 1.138 1.00 92.50 103 LYS A N 1
ATOM 782 C CA . LYS A 1 103 ? 16.249 -5.408 2.201 1.00 92.50 103 LYS A CA 1
ATOM 783 C C . LYS A 1 103 ? 15.297 -6.596 2.355 1.00 92.50 103 LYS A C 1
ATOM 785 O O . LYS A 1 103 ? 15.731 -7.699 2.656 1.00 92.50 103 LYS A O 1
ATOM 790 N N . LEU A 1 104 ? 14.006 -6.390 2.099 1.00 92.75 104 LEU A N 1
ATOM 791 C CA . LEU A 1 104 ? 13.012 -7.465 2.042 1.00 92.75 104 LEU A CA 1
ATOM 792 C C . LEU A 1 104 ? 13.110 -8.316 0.763 1.00 92.75 104 LEU A C 1
ATOM 794 O O . LEU A 1 104 ? 12.274 -9.188 0.568 1.00 92.75 104 LEU A O 1
ATOM 798 N N . GLY A 1 105 ? 14.079 -8.072 -0.122 1.00 94.56 105 GLY A N 1
ATOM 799 C CA . GLY A 1 105 ? 14.232 -8.797 -1.383 1.00 94.56 105 GLY A CA 1
ATOM 800 C C . GLY A 1 105 ? 13.285 -8.329 -2.488 1.00 94.56 105 GLY A C 1
ATOM 801 O O . GLY A 1 105 ? 13.043 -9.065 -3.445 1.00 94.56 105 GLY A O 1
ATOM 802 N N . LEU A 1 106 ? 12.716 -7.124 -2.377 1.00 95.25 106 LEU A N 1
ATOM 803 C CA . LEU A 1 106 ? 11.957 -6.532 -3.475 1.00 95.25 106 LEU A CA 1
ATOM 804 C C . LEU A 1 106 ? 12.906 -5.947 -4.520 1.00 95.25 106 LEU A C 1
ATOM 806 O O . LEU A 1 106 ? 13.850 -5.229 -4.187 1.00 95.25 106 LEU A O 1
ATOM 810 N N . ILE A 1 107 ? 12.604 -6.211 -5.788 1.00 96.06 107 ILE A N 1
ATOM 811 C CA . ILE A 1 107 ? 13.353 -5.711 -6.943 1.00 96.06 107 ILE A CA 1
ATOM 812 C C . ILE A 1 107 ? 12.416 -5.003 -7.926 1.00 96.06 107 ILE A C 1
ATOM 814 O O . ILE A 1 107 ? 11.258 -5.395 -8.089 1.00 96.06 107 ILE A O 1
ATOM 818 N N . ASP A 1 108 ? 12.916 -3.957 -8.581 1.00 96.19 108 ASP A N 1
ATOM 819 C CA . ASP A 1 108 ? 12.238 -3.345 -9.727 1.00 96.19 108 ASP A CA 1
ATOM 820 C C . ASP A 1 108 ? 12.427 -4.227 -10.967 1.00 96.19 108 ASP A C 1
ATOM 822 O O . ASP A 1 108 ? 13.531 -4.701 -11.230 1.00 96.19 108 ASP A O 1
ATOM 826 N 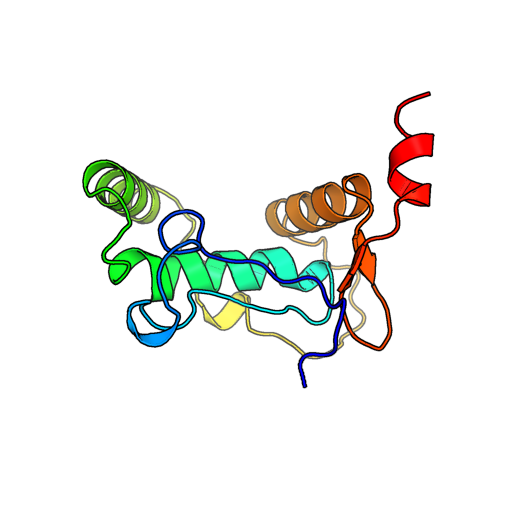N . THR A 1 109 ? 11.366 -4.398 -11.752 1.00 95.19 109 THR A N 1
ATOM 827 C CA . THR A 1 1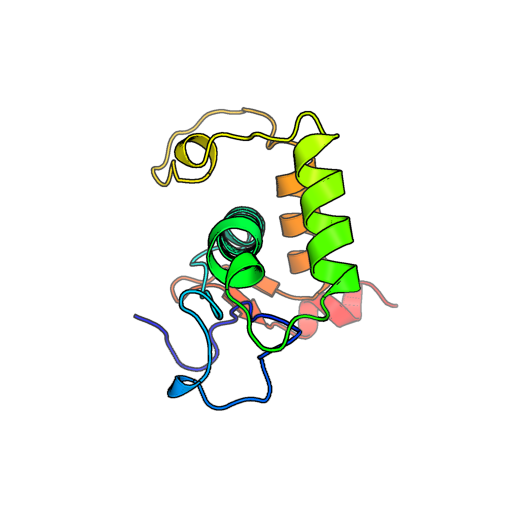09 ? 11.391 -5.033 -13.079 1.00 95.19 109 THR A CA 1
ATOM 828 C C . THR A 1 109 ? 10.524 -4.232 -14.047 1.00 95.19 109 THR A C 1
ATOM 830 O O . THR A 1 109 ? 9.772 -3.352 -13.617 1.00 95.19 109 THR A O 1
ATOM 833 N N . ASP A 1 110 ? 10.570 -4.560 -15.336 1.00 93.38 110 ASP A N 1
ATOM 834 C CA . ASP A 1 110 ? 9.738 -3.899 -16.353 1.00 93.38 110 ASP A CA 1
ATOM 835 C C . ASP A 1 110 ? 8.230 -4.100 -16.111 1.00 93.38 110 ASP A C 1
ATOM 837 O O . ASP A 1 110 ? 7.416 -3.231 -16.422 1.00 93.38 110 ASP A O 1
ATOM 841 N N . ASP A 1 111 ? 7.850 -5.195 -15.445 1.00 92.62 111 ASP A N 1
ATOM 842 C CA . ASP A 1 111 ? 6.460 -5.505 -15.088 1.00 92.62 111 ASP A CA 1
ATOM 843 C C . ASP A 1 111 ? 6.021 -4.949 -13.723 1.00 92.62 111 ASP A C 1
ATOM 845 O O . ASP A 1 111 ? 4.919 -5.233 -13.234 1.00 92.62 111 ASP A O 1
ATOM 849 N N . GLY A 1 112 ? 6.881 -4.176 -13.067 1.00 94.50 112 GLY A N 1
ATOM 850 C CA . GLY A 1 112 ? 6.661 -3.661 -11.725 1.00 94.50 112 GLY A CA 1
ATOM 851 C C . GLY A 1 112 ? 7.552 -4.315 -10.673 1.00 94.50 112 GLY A C 1
ATOM 852 O O . GLY A 1 112 ? 8.565 -4.941 -10.976 1.00 94.50 112 GLY A O 1
ATOM 853 N N . ILE A 1 113 ? 7.172 -4.176 -9.404 1.00 96.62 113 ILE A N 1
ATOM 854 C CA . ILE A 1 113 ? 7.943 -4.730 -8.286 1.00 96.62 113 ILE A CA 1
ATOM 855 C C . ILE A 1 113 ? 7.753 -6.249 -8.215 1.00 96.62 113 ILE A C 1
ATOM 857 O O . ILE A 1 113 ? 6.619 -6.731 -8.261 1.00 96.62 113 ILE A O 1
ATOM 861 N N . ARG A 1 114 ? 8.843 -7.000 -8.046 1.00 95.81 114 ARG A N 1
ATOM 862 C CA . ARG A 1 114 ? 8.852 -8.460 -7.846 1.00 95.81 114 ARG A CA 1
ATOM 863 C C . ARG A 1 114 ? 9.576 -8.821 -6.549 1.00 95.81 114 ARG A C 1
ATOM 865 O O . ARG A 1 114 ? 10.342 -8.017 -6.025 1.00 95.81 114 ARG A O 1
ATOM 872 N N . PHE A 1 115 ? 9.332 -10.024 -6.036 1.00 94.56 115 PHE A N 1
ATOM 873 C CA . PHE A 1 115 ? 10.063 -10.584 -4.898 1.00 94.56 115 PHE A CA 1
ATOM 874 C C . PHE A 1 115 ? 11.136 -11.556 -5.399 1.00 94.56 115 PHE A C 1
ATOM 876 O O . PHE A 1 115 ? 10.822 -12.474 -6.155 1.00 94.56 115 PHE A O 1
ATOM 883 N N . SER A 1 116 ? 12.383 -11.348 -4.975 1.00 89.38 116 SER A N 1
ATOM 884 C CA . SER A 1 116 ? 13.527 -12.211 -5.268 1.00 89.38 116 SER A CA 1
ATOM 885 C C . SER A 1 116 ? 14.139 -12.734 -3.958 1.00 89.38 116 SER A C 1
ATOM 887 O O . SER A 1 116 ? 14.737 -11.960 -3.201 1.00 89.38 116 SER A O 1
ATOM 889 N N . PRO A 1 117 ? 14.019 -14.043 -3.663 1.00 71.81 117 PRO A N 1
ATOM 890 C CA . PRO A 1 117 ? 14.541 -14.638 -2.430 1.00 71.81 117 PRO A CA 1
ATOM 891 C C . PRO A 1 117 ? 16.065 -14.519 -2.289 1.00 71.81 117 PRO A C 1
ATOM 893 O O . PRO A 1 117 ? 16.574 -14.390 -1.179 1.00 71.81 117 PRO A O 1
ATOM 896 N N . SER A 1 118 ? 16.803 -14.517 -3.405 1.00 63.47 118 SER A N 1
ATOM 897 C CA . SER A 1 118 ? 18.273 -14.528 -3.420 1.00 63.47 118 SER A CA 1
ATOM 898 C C . SER A 1 118 ? 18.897 -13.286 -2.771 1.00 63.47 118 SER A C 1
ATOM 900 O O . SER A 1 118 ? 19.988 -13.364 -2.214 1.00 63.47 118 SER A O 1
ATOM 902 N N . SER A 1 119 ? 18.192 -12.151 -2.788 1.00 57.09 119 SER A N 1
ATOM 903 C CA . SER A 1 119 ? 18.607 -10.914 -2.110 1.00 57.09 119 SER A CA 1
ATOM 904 C C . SER A 1 119 ? 18.408 -10.930 -0.589 1.00 57.09 119 SER A C 1
ATOM 906 O O . SER A 1 119 ? 19.041 -10.139 0.100 1.00 57.09 119 SER A O 1
ATOM 908 N N . TYR A 1 120 ? 17.556 -11.812 -0.054 1.00 53.06 120 TYR A N 1
ATOM 909 C CA . TYR A 1 120 ? 17.263 -11.893 1.383 1.00 53.06 120 TYR A CA 1
ATOM 910 C C . TYR A 1 120 ? 18.294 -12.755 2.137 1.00 53.06 120 TYR A C 1
ATOM 912 O O . TYR A 1 120 ? 18.716 -12.407 3.235 1.00 53.06 120 TYR A O 1
ATOM 920 N N . THR A 1 121 ? 18.765 -13.851 1.532 1.00 52.34 121 THR A N 1
ATOM 921 C CA . THR A 1 121 ? 19.699 -14.801 2.172 1.00 52.34 121 THR A CA 1
ATOM 922 C C . THR A 1 121 ? 21.122 -14.253 2.348 1.00 52.34 121 THR A C 1
ATOM 924 O O . THR A 1 121 ? 21.814 -14.658 3.278 1.00 52.34 121 THR A O 1
ATOM 927 N N . LEU A 1 122 ? 21.563 -13.315 1.501 1.00 53.31 122 LEU A N 1
ATOM 928 C CA . LEU A 1 122 ? 22.907 -12.717 1.586 1.00 53.31 122 LEU A CA 1
ATOM 929 C C . LEU A 1 122 ? 23.067 -11.700 2.728 1.00 53.31 122 LEU A C 1
ATOM 931 O O . LEU A 1 122 ? 24.191 -11.356 3.064 1.00 53.31 122 LEU A O 1
ATOM 935 N N . MET A 1 123 ? 21.972 -11.203 3.314 1.00 51.50 123 MET A N 1
ATOM 936 C CA . MET A 1 123 ? 22.026 -10.227 4.416 1.00 51.50 123 MET A CA 1
ATOM 937 C C . MET A 1 123 ? 21.958 -10.879 5.808 1.00 51.50 123 MET A C 1
ATOM 939 O O . MET A 1 123 ? 22.111 -10.178 6.806 1.00 51.50 123 MET A O 1
ATOM 943 N N . ASN A 1 124 ? 21.730 -12.198 5.872 1.00 54.00 124 ASN A N 1
ATOM 944 C CA . ASN A 1 124 ? 21.528 -12.961 7.109 1.00 54.00 124 ASN A CA 1
ATOM 945 C C . ASN A 1 124 ? 22.547 -14.111 7.290 1.00 54.00 124 ASN A C 1
ATOM 947 O O . ASN A 1 124 ? 22.287 -15.018 8.081 1.00 54.00 124 ASN A O 1
ATOM 951 N N . ASN A 1 125 ? 23.672 -14.087 6.566 1.00 43.94 125 ASN A N 1
ATOM 952 C CA . ASN A 1 125 ? 24.848 -14.929 6.827 1.00 43.94 125 ASN A CA 1
ATOM 953 C C . ASN A 1 125 ? 26.037 -14.058 7.218 1.00 43.94 125 ASN A C 1
ATOM 955 O O . ASN A 1 125 ? 26.259 -13.049 6.512 1.00 43.94 125 ASN A O 1
#

Secondary structure (DSSP, 8-state):
---TT---EE-TTTTTS-GGGSPTTSEE--SSGGGHHHHHHHIIIIIGGG-TTS-HHHHHHHHHHHHHSS----GGGT---S-----PPPPHHHHHHHHHHHHTTEEEETTEEEE-THHHHTT--

Sequence (125 aa):
PVTLGRVGIRCVFCREFPSCSRASQATSFPSRISGIYGAVVMMQCRHFPHCQHMPVDVRDILGQLKRGGSSSVPLASVVSDRSSNSSSHQPGRQQYWAESARKLGLIDTDDGIRFSPSSYTLMNN

Organism: NCBI:txid49252

Foldseek 3Di:
DADPQQDKDAAPQCPVPDPVLFFPLRIDRAQELLLNLLSVVCCLPRRLVPGPRDDPVNSVVSVVCVVPDPPPPPNVVSPPPDDDDDPDPDDVSSVVSSVVCVCQQWDRDNNGIHHDVVSNVVVVD

pLDDT: mean 81.3, std 19.58, range [38.06, 97.44]